Protein AF-A0A937A6U6-F1 (afdb_monomer_lite)

Radius of gyration: 23.97 Å; chains: 1; bounding box: 60×32×62 Å

Foldseek 3Di:
DDDDDDDDDDDDDPPDDPDDPVNVVVVVVVVVVVVVVVVVVVVLVVLVVVLVVCVVVVNQQAAPPPRHGADPVVCVVPVSDNHHPVVVVVVCVVPDDDDPDDPPD

Structure (mmCIF, N/CA/C/O backbone):
data_AF-A0A937A6U6-F1
#
_entry.id   AF-A0A937A6U6-F1
#
loop_
_atom_site.group_PDB
_atom_site.id
_atom_site.type_symbol
_atom_site.label_atom_id
_atom_site.label_alt_id
_atom_site.label_comp_id
_atom_site.label_asym_id
_atom_site.label_entity_id
_atom_site.label_seq_id
_atom_site.pdbx_PDB_ins_code
_atom_site.Cartn_x
_atom_site.Cartn_y
_atom_site.Cartn_z
_atom_site.occupancy
_atom_site.B_iso_or_equiv
_atom_site.auth_seq_id
_atom_site.auth_comp_id
_atom_site.auth_asym_id
_atom_site.auth_atom_id
_atom_site.pdbx_PDB_model_num
ATOM 1 N N . MET A 1 1 ? -27.482 13.399 -40.502 1.00 39.19 1 MET A N 1
ATOM 2 C CA . MET A 1 1 ? -26.314 14.067 -41.106 1.00 39.19 1 MET A CA 1
ATOM 3 C C . MET A 1 1 ? -25.196 14.003 -40.082 1.00 39.19 1 MET A C 1
ATOM 5 O O . MET A 1 1 ? -25.148 14.839 -39.195 1.00 39.19 1 MET A O 1
ATOM 9 N N . VAL A 1 2 ? -24.405 12.931 -40.114 1.00 42.00 2 VAL A N 1
ATOM 10 C CA . VAL A 1 2 ? -23.223 12.767 -39.260 1.00 42.00 2 VAL A CA 1
ATOM 11 C C . VAL A 1 2 ? -22.072 12.575 -40.231 1.00 42.00 2 VAL A C 1
ATOM 13 O O . VAL A 1 2 ? -21.907 11.488 -40.779 1.00 42.00 2 VAL A O 1
ATOM 16 N N . SER A 1 3 ? -21.372 13.663 -40.536 1.00 40.97 3 SER A N 1
ATOM 17 C CA . SER A 1 3 ? -20.138 13.597 -41.308 1.00 40.97 3 SER A CA 1
ATOM 18 C C . SER A 1 3 ? -19.018 13.284 -40.332 1.00 40.97 3 SER A C 1
ATOM 20 O O . SER A 1 3 ? -18.746 14.048 -39.411 1.00 40.97 3 SER A O 1
ATOM 22 N N . ALA A 1 4 ? -18.463 12.093 -40.510 1.00 49.88 4 ALA A N 1
ATOM 23 C CA . ALA A 1 4 ? -17.238 11.642 -39.896 1.00 49.88 4 ALA A CA 1
ATOM 24 C C . ALA A 1 4 ? -16.055 12.383 -40.527 1.00 49.88 4 ALA A C 1
ATOM 26 O O . ALA A 1 4 ? -15.975 12.470 -41.750 1.00 4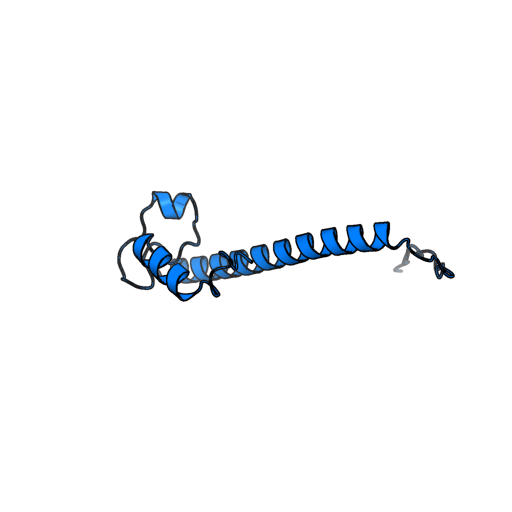9.88 4 ALA A O 1
ATOM 27 N N . GLU A 1 5 ? -15.118 12.834 -39.703 1.00 44.31 5 GLU A N 1
ATOM 28 C CA . GLU A 1 5 ? -13.764 13.163 -40.139 1.00 44.31 5 GLU A CA 1
ATOM 29 C C . GLU A 1 5 ? -12.839 12.209 -39.385 1.00 44.31 5 GLU A C 1
ATOM 31 O O . GLU A 1 5 ? -12.535 12.373 -38.207 1.00 44.31 5 GLU A O 1
ATOM 36 N N . GLN A 1 6 ? -12.530 11.100 -40.055 1.00 43.91 6 GLN A N 1
ATOM 37 C CA . GLN A 1 6 ? -11.502 10.156 -39.647 1.00 43.91 6 GLN A CA 1
ATOM 38 C C . GLN A 1 6 ? -10.174 10.743 -40.126 1.00 43.91 6 GLN A C 1
ATOM 40 O O . GLN A 1 6 ? -9.942 10.819 -41.331 1.00 43.91 6 GLN A O 1
ATOM 45 N N . GLU A 1 7 ? -9.323 11.189 -39.203 1.00 37.97 7 GLU A N 1
ATOM 46 C CA . GLU A 1 7 ? -7.950 11.563 -39.539 1.00 37.97 7 GLU A CA 1
ATOM 47 C C . GLU A 1 7 ? -7.158 10.294 -39.884 1.00 37.97 7 GLU A C 1
ATOM 49 O O . GLU A 1 7 ? -6.897 9.421 -39.054 1.00 37.97 7 GLU A O 1
ATOM 54 N N . GLU A 1 8 ? -6.844 10.189 -41.169 1.00 40.03 8 GLU A N 1
ATOM 55 C CA . GLU A 1 8 ? -6.131 9.107 -41.827 1.00 40.03 8 GLU A CA 1
ATOM 56 C C . GLU A 1 8 ? -4.683 9.042 -41.316 1.00 40.03 8 GLU A C 1
ATOM 58 O O . GLU A 1 8 ? -3.840 9.880 -41.642 1.00 40.03 8 GLU A O 1
ATOM 63 N N . THR A 1 9 ? -4.369 8.048 -40.481 1.00 45.16 9 THR A N 1
ATOM 64 C CA . THR A 1 9 ? -2.984 7.766 -40.094 1.00 45.16 9 THR A CA 1
ATOM 65 C C . THR A 1 9 ? -2.245 7.204 -41.314 1.00 45.16 9 THR A C 1
ATOM 67 O O . THR A 1 9 ? -2.691 6.211 -41.897 1.00 45.16 9 THR A O 1
ATOM 70 N N . PRO A 1 10 ? -1.126 7.805 -41.766 1.00 45.22 10 PRO A N 1
ATOM 71 C CA . PRO A 1 10 ? -0.514 7.385 -43.014 1.00 45.22 10 PRO A CA 1
ATOM 72 C C . PRO A 1 10 ? 0.097 5.990 -42.856 1.00 45.22 10 PRO A C 1
ATOM 74 O O . PRO A 1 10 ? 1.105 5.782 -42.180 1.00 45.22 10 PRO A O 1
ATOM 77 N N . SER A 1 11 ? -0.523 5.033 -43.545 1.00 51.44 11 SER A N 1
ATOM 78 C CA . SER A 1 11 ? -0.010 3.699 -43.837 1.00 51.44 11 SER A CA 1
ATOM 79 C C . SER A 1 11 ? 1.329 3.809 -44.582 1.00 51.44 11 SER A C 1
ATOM 81 O O . SER A 1 11 ? 1.378 3.914 -45.811 1.00 51.44 11 SER A O 1
ATOM 83 N N . ARG A 1 12 ? 2.445 3.739 -43.853 1.00 47.66 12 ARG A N 1
ATOM 84 C CA . ARG A 1 12 ? 3.762 3.467 -44.439 1.00 47.66 12 ARG A CA 1
ATOM 85 C C . ARG A 1 12 ? 4.379 2.277 -43.720 1.00 47.66 12 ARG A C 1
ATOM 87 O O . ARG A 1 12 ? 4.956 2.411 -42.651 1.00 4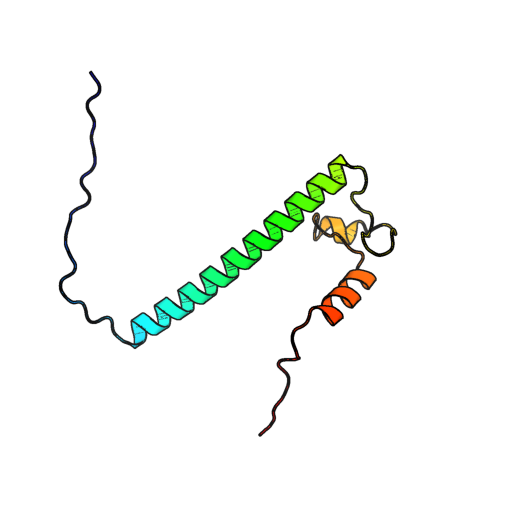7.66 12 ARG A O 1
ATOM 94 N N . SER A 1 13 ? 4.236 1.098 -44.323 1.00 52.50 13 SER A N 1
ATOM 95 C CA . SER A 1 13 ? 4.974 -0.104 -43.924 1.00 52.50 13 SER A CA 1
ATOM 96 C C . SER A 1 13 ? 6.472 0.238 -43.837 1.00 52.50 13 SER A C 1
ATOM 98 O O . SER A 1 13 ? 7.028 0.691 -44.849 1.00 52.50 13 SER A O 1
ATOM 100 N N . PRO A 1 14 ? 7.137 0.086 -42.672 1.00 53.19 14 PRO A N 1
ATOM 101 C CA . PRO A 1 14 ? 8.554 0.376 -42.577 1.00 53.19 14 PRO A CA 1
ATOM 102 C C . PRO A 1 14 ? 9.278 -0.778 -43.262 1.00 53.19 14 PRO A C 1
ATOM 104 O O . PRO A 1 14 ? 9.433 -1.869 -42.718 1.00 53.19 14 PRO A O 1
ATOM 107 N N . ARG A 1 15 ? 9.679 -0.564 -44.515 1.00 51.34 15 ARG A N 1
ATOM 108 C CA . ARG A 1 15 ? 10.556 -1.506 -45.203 1.00 51.34 15 ARG A CA 1
ATOM 109 C C . ARG A 1 15 ? 11.901 -1.500 -44.481 1.00 51.34 15 ARG A C 1
ATOM 111 O O . ARG A 1 15 ? 12.654 -0.544 -44.615 1.00 51.34 15 ARG A O 1
ATOM 118 N N . ASN A 1 16 ? 12.163 -2.586 -43.759 1.00 62.88 16 ASN A N 1
ATOM 119 C CA . ASN A 1 16 ? 13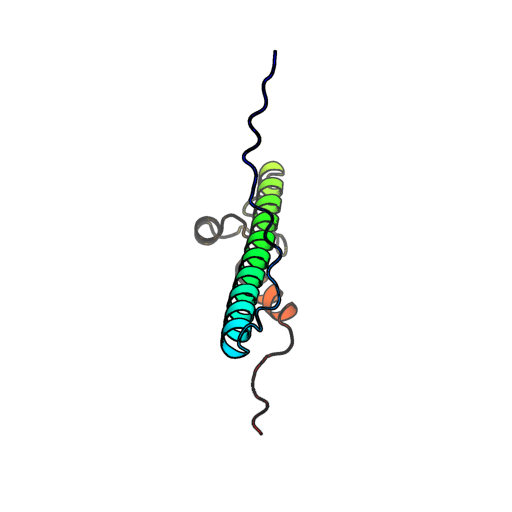.486 -3.089 -43.397 1.00 62.88 16 ASN A CA 1
ATOM 120 C C . ASN A 1 16 ? 14.431 -2.055 -42.752 1.00 62.88 16 ASN A C 1
ATOM 122 O O . ASN A 1 16 ? 15.477 -1.733 -43.313 1.00 62.88 16 ASN A O 1
ATOM 126 N N . GLN A 1 17 ? 14.066 -1.537 -41.578 1.00 61.88 17 GLN A N 1
ATOM 127 C CA . GLN A 1 17 ? 15.053 -0.931 -40.684 1.00 61.88 17 GLN A CA 1
ATOM 128 C C . GLN A 1 17 ? 15.674 -2.063 -39.866 1.00 61.88 17 GLN A C 1
ATOM 130 O O . GLN A 1 17 ? 14.998 -2.695 -39.059 1.00 61.88 17 GLN A O 1
ATOM 135 N N . VAL A 1 18 ? 16.945 -2.356 -40.125 1.00 67.62 18 VAL A N 1
ATOM 136 C CA . VAL A 1 18 ? 17.777 -3.096 -39.174 1.00 67.62 18 VAL A CA 1
ATOM 137 C C . VAL A 1 18 ? 18.033 -2.140 -38.013 1.00 67.62 18 VAL A C 1
ATOM 139 O O . VAL A 1 18 ? 18.855 -1.237 -38.135 1.00 67.62 18 VAL A O 1
ATOM 142 N N . GLU A 1 19 ? 17.247 -2.277 -36.945 1.00 68.69 19 GLU A N 1
ATOM 143 C CA . GLU A 1 19 ? 17.518 -1.637 -35.653 1.00 68.69 19 GLU A CA 1
ATOM 144 C C . GLU A 1 19 ? 18.907 -2.062 -35.178 1.00 68.69 19 GLU A C 1
ATOM 146 O O . GLU A 1 19 ? 19.211 -3.262 -35.165 1.00 68.69 19 GLU A O 1
ATOM 151 N N . ASP A 1 20 ? 19.736 -1.093 -34.789 1.00 81.81 20 ASP A N 1
ATOM 152 C CA . ASP A 1 20 ? 21.048 -1.395 -34.231 1.00 81.81 20 ASP A CA 1
ATOM 153 C C . ASP A 1 20 ? 20.895 -2.186 -32.924 1.00 81.81 20 ASP A C 1
ATOM 155 O O . ASP A 1 20 ? 19.974 -1.973 -32.127 1.00 81.81 20 ASP A O 1
ATOM 159 N N . ASP A 1 21 ? 21.812 -3.120 -32.692 1.00 85.06 21 ASP A N 1
ATOM 160 C CA . ASP A 1 21 ? 21.780 -3.985 -31.515 1.00 85.06 21 ASP A CA 1
ATOM 161 C C . ASP A 1 21 ? 21.885 -3.165 -30.218 1.00 85.06 21 ASP A C 1
ATOM 163 O O . ASP A 1 21 ? 21.264 -3.521 -29.209 1.00 85.06 21 ASP A O 1
ATOM 167 N N . GLY A 1 22 ? 22.613 -2.040 -30.256 1.00 88.19 22 GLY A N 1
ATOM 168 C CA . GLY A 1 22 ? 22.704 -1.086 -29.153 1.00 88.19 22 GLY A CA 1
ATOM 169 C C . GLY A 1 22 ? 21.363 -0.421 -28.838 1.00 88.19 22 GLY A C 1
ATOM 170 O O . GLY A 1 22 ? 20.902 -0.468 -27.695 1.00 88.19 22 GLY A O 1
ATOM 171 N N . GLU A 1 23 ? 20.693 0.126 -29.854 1.00 88.50 23 GLU A N 1
ATOM 172 C CA . GLU A 1 23 ? 19.383 0.780 -29.717 1.00 88.50 23 GLU A CA 1
ATOM 173 C C . GLU A 1 23 ? 18.312 -0.193 -29.201 1.00 88.50 23 GLU A C 1
ATOM 175 O O . GLU A 1 23 ? 17.567 0.122 -28.265 1.00 88.50 23 GLU A O 1
ATOM 180 N N . ARG A 1 24 ? 18.296 -1.423 -29.731 1.00 88.50 24 ARG A N 1
ATOM 181 C CA . ARG A 1 24 ? 17.383 -2.484 -29.285 1.00 88.50 24 ARG A CA 1
ATOM 182 C C . ARG A 1 24 ? 17.626 -2.870 -27.824 1.00 88.50 24 ARG A C 1
ATOM 184 O O . ARG A 1 24 ? 16.675 -3.077 -27.067 1.00 88.50 24 ARG A O 1
ATOM 191 N N . SER A 1 25 ? 18.889 -2.943 -27.401 1.00 88.44 25 SER A N 1
ATOM 192 C CA . SER A 1 25 ? 19.253 -3.213 -26.005 1.00 88.44 25 SER A CA 1
ATOM 193 C C . SER A 1 25 ? 18.744 -2.117 -25.063 1.00 88.44 25 SER A C 1
ATOM 195 O O . SER A 1 25 ? 18.139 -2.414 -24.029 1.00 88.44 25 SER A O 1
ATOM 197 N N . GLU A 1 26 ? 18.922 -0.845 -25.427 1.00 92.31 26 GLU A N 1
ATOM 198 C CA . GLU A 1 26 ? 18.405 0.273 -24.634 1.00 92.31 26 GLU A CA 1
ATOM 199 C C . GLU A 1 26 ? 16.878 0.270 -24.543 1.00 92.31 26 GLU A C 1
ATOM 201 O O . GLU A 1 26 ? 16.315 0.487 -23.464 1.00 92.31 26 GLU A O 1
ATOM 206 N N . GLN A 1 27 ? 16.190 0.012 -25.655 1.00 92.00 27 GLN A N 1
ATOM 207 C CA . GLN A 1 27 ? 14.733 -0.052 -25.681 1.00 92.00 27 GLN A CA 1
ATOM 208 C C . GLN A 1 27 ? 14.202 -1.170 -24.781 1.00 92.00 27 GLN A C 1
ATOM 210 O O . GLN A 1 27 ? 13.305 -0.919 -23.969 1.00 92.00 27 GLN A O 1
ATOM 215 N N . ASN A 1 28 ? 14.800 -2.360 -24.855 1.00 94.44 28 ASN A N 1
ATOM 216 C CA . ASN A 1 28 ? 14.443 -3.498 -24.010 1.00 94.44 28 ASN A CA 1
ATOM 217 C C . ASN A 1 28 ? 14.671 -3.198 -22.521 1.00 94.44 28 ASN A C 1
ATOM 219 O O . ASN A 1 28 ? 13.826 -3.519 -21.680 1.00 94.44 28 ASN A O 1
ATOM 223 N N . ALA A 1 29 ? 15.782 -2.537 -22.177 1.00 93.75 29 ALA A N 1
ATOM 224 C CA . ALA A 1 29 ? 16.057 -2.128 -20.802 1.00 93.75 29 ALA A CA 1
ATOM 225 C C . ALA A 1 29 ? 14.988 -1.150 -20.283 1.00 93.75 29 ALA A C 1
ATOM 227 O O . ALA A 1 29 ? 14.428 -1.347 -19.201 1.00 93.75 29 ALA A O 1
ATOM 228 N N . ARG A 1 30 ? 14.634 -0.135 -21.083 1.00 95.69 30 ARG A N 1
ATOM 229 C CA . ARG A 1 30 ? 13.569 0.827 -20.745 1.00 95.69 30 ARG A CA 1
ATOM 230 C C . ARG A 1 30 ? 12.213 0.141 -20.599 1.00 95.69 30 ARG A C 1
ATOM 232 O O . ARG A 1 30 ? 11.448 0.471 -19.695 1.00 95.69 30 ARG A O 1
ATOM 239 N N . GLU A 1 31 ? 11.893 -0.804 -21.476 1.00 96.94 31 GLU A N 1
ATOM 240 C CA . GLU A 1 31 ? 10.639 -1.551 -21.406 1.00 96.94 31 GLU A CA 1
ATOM 241 C C . GLU A 1 31 ? 10.557 -2.443 -20.166 1.00 96.94 31 GLU A C 1
ATOM 243 O O . GLU A 1 31 ? 9.510 -2.480 -19.519 1.00 96.94 31 GLU A O 1
ATOM 248 N N . THR A 1 32 ? 11.665 -3.073 -19.778 1.00 96.38 32 THR A N 1
ATOM 249 C CA . THR A 1 32 ? 11.751 -3.881 -18.555 1.00 96.38 32 THR A CA 1
ATOM 250 C C . THR A 1 32 ? 11.445 -3.041 -17.315 1.00 96.38 32 THR A C 1
ATOM 252 O O . THR A 1 32 ? 10.638 -3.446 -16.476 1.00 96.38 32 THR A O 1
ATOM 255 N N . VAL A 1 33 ? 12.021 -1.837 -17.218 1.00 96.75 33 VAL A N 1
ATOM 256 C CA . VAL A 1 33 ? 11.735 -0.905 -16.113 1.00 96.75 33 VAL A CA 1
ATOM 257 C C . VAL A 1 33 ? 10.258 -0.511 -16.101 1.00 96.75 33 VAL A C 1
ATOM 259 O O . VAL A 1 33 ? 9.598 -0.648 -15.071 1.00 96.75 33 VAL A O 1
ATOM 262 N N . ARG A 1 34 ? 9.711 -0.119 -17.259 1.00 97.44 34 ARG A N 1
ATOM 263 C CA . ARG A 1 34 ? 8.289 0.237 -17.390 1.00 97.44 34 ARG A CA 1
ATOM 264 C C . ARG A 1 34 ? 7.358 -0.914 -17.020 1.00 97.44 34 ARG A C 1
ATOM 266 O O . ARG A 1 34 ? 6.279 -0.694 -16.477 1.00 97.44 34 ARG A O 1
ATOM 273 N N . HIS A 1 35 ? 7.736 -2.146 -17.346 1.00 97.62 35 HIS A N 1
ATOM 274 C CA . HIS A 1 35 ? 6.966 -3.323 -16.968 1.00 97.62 35 HIS A CA 1
ATOM 275 C C . HIS A 1 35 ? 6.954 -3.505 -15.446 1.00 97.62 35 HIS A C 1
ATOM 277 O O . HIS A 1 35 ? 5.884 -3.682 -14.867 1.00 97.62 35 HIS A O 1
ATOM 283 N N . ALA A 1 36 ? 8.116 -3.398 -14.796 1.00 96.50 36 ALA A N 1
ATOM 284 C CA . ALA A 1 36 ? 8.230 -3.506 -13.345 1.00 96.50 36 ALA A CA 1
ATOM 285 C C . ALA A 1 36 ? 7.461 -2.393 -12.607 1.00 96.50 36 ALA A C 1
ATOM 287 O O . ALA A 1 36 ? 6.842 -2.661 -11.581 1.00 96.50 36 ALA A O 1
ATOM 288 N N . GLU A 1 37 ? 7.458 -1.163 -13.132 1.00 97.62 37 GLU A N 1
ATOM 289 C CA . GLU A 1 37 ? 6.630 -0.057 -12.624 1.00 97.62 37 GLU A CA 1
ATOM 290 C C . GLU A 1 37 ? 5.144 -0.414 -12.654 1.00 97.62 37 GLU A C 1
ATOM 292 O O . GLU A 1 37 ? 4.510 -0.457 -11.604 1.00 97.62 37 GLU A O 1
ATOM 297 N N . ARG A 1 38 ? 4.619 -0.815 -13.820 1.00 98.25 38 ARG A N 1
ATOM 298 C CA . ARG A 1 38 ? 3.209 -1.221 -13.946 1.00 98.25 38 ARG A CA 1
ATOM 299 C C . ARG A 1 38 ? 2.840 -2.365 -13.007 1.00 98.25 38 ARG A C 1
ATOM 301 O O . ARG A 1 38 ? 1.732 -2.396 -12.481 1.00 98.25 38 ARG A O 1
ATOM 308 N N . GLN A 1 39 ? 3.741 -3.327 -12.806 1.00 97.69 39 GLN A N 1
ATOM 309 C CA . GLN A 1 39 ? 3.503 -4.423 -11.867 1.00 97.69 39 GLN A CA 1
ATOM 310 C C . GLN A 1 39 ? 3.382 -3.923 -10.423 1.00 97.69 39 GLN A C 1
ATOM 312 O O . GLN A 1 39 ? 2.479 -4.371 -9.717 1.00 97.69 39 GLN A O 1
ATOM 317 N N . ARG A 1 40 ? 4.242 -2.991 -9.992 1.00 96.50 40 ARG A N 1
ATOM 318 C CA . ARG A 1 40 ? 4.150 -2.377 -8.658 1.00 96.50 40 ARG A CA 1
ATOM 319 C C . ARG A 1 40 ? 2.852 -1.591 -8.494 1.00 96.50 40 ARG A C 1
ATOM 321 O O . ARG A 1 40 ? 2.140 -1.838 -7.526 1.00 96.50 40 ARG A O 1
ATOM 328 N N . ASP A 1 41 ? 2.499 -0.759 -9.471 1.00 97.69 41 ASP A N 1
ATOM 329 C CA . ASP A 1 41 ? 1.273 0.049 -9.433 1.00 97.69 41 ASP A CA 1
ATOM 330 C C . ASP A 1 41 ? 0.024 -0.839 -9.326 1.00 97.69 41 ASP A C 1
ATOM 332 O O . ASP A 1 41 ? -0.886 -0.588 -8.537 1.00 97.69 41 ASP A O 1
ATOM 336 N N . MET A 1 42 ? -0.013 -1.940 -10.084 1.00 98.12 42 MET A N 1
ATOM 337 C CA . MET A 1 42 ? -1.118 -2.900 -10.032 1.00 98.12 42 MET A CA 1
ATOM 338 C C . MET A 1 42 ? -1.229 -3.6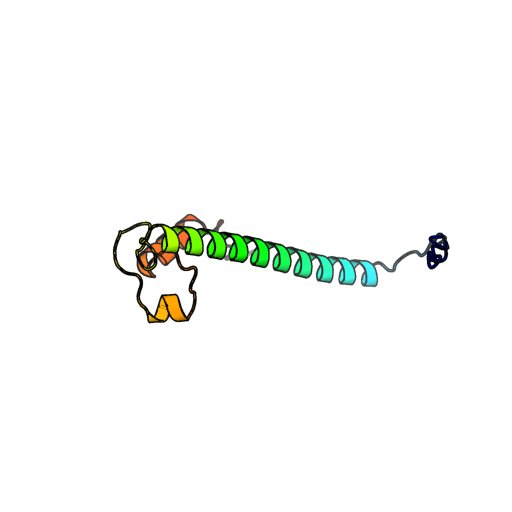10 -8.678 1.00 98.12 42 MET A C 1
ATOM 340 O O . MET A 1 42 ? -2.341 -3.938 -8.256 1.00 98.12 42 MET A O 1
ATOM 344 N N . LEU A 1 43 ? -0.109 -3.880 -8.002 1.00 96.19 43 LEU A N 1
ATOM 345 C CA . LEU A 1 43 ? -0.119 -4.434 -6.647 1.00 96.19 43 LEU A CA 1
ATOM 346 C C . LEU A 1 43 ? -0.637 -3.400 -5.645 1.00 96.19 43 LEU A C 1
ATOM 348 O O . LEU A 1 43 ? -1.548 -3.715 -4.883 1.00 96.19 43 LEU A O 1
ATOM 352 N N . GLU A 1 44 ? -0.144 -2.165 -5.706 1.00 96.81 44 GLU A N 1
ATOM 353 C CA . GLU A 1 44 ? -0.585 -1.072 -4.836 1.00 96.81 44 GLU A CA 1
ATOM 354 C C . GLU A 1 44 ? -2.091 -0.801 -4.981 1.00 96.81 44 GLU A C 1
ATOM 356 O O . GLU A 1 44 ? -2.814 -0.739 -3.986 1.00 96.81 44 GLU A O 1
ATOM 361 N N . LEU A 1 45 ? -2.613 -0.754 -6.213 1.00 98.38 45 LEU A N 1
ATOM 362 C CA . LEU A 1 45 ? -4.050 -0.592 -6.466 1.00 98.38 45 LEU A CA 1
ATOM 363 C C . LEU A 1 45 ? -4.893 -1.696 -5.814 1.00 98.38 45 LEU A C 1
ATOM 365 O O . LEU A 1 45 ? -5.978 -1.421 -5.292 1.00 98.38 45 LEU A O 1
ATOM 369 N N . ARG A 1 46 ? -4.405 -2.942 -5.812 1.00 98.19 46 ARG A N 1
ATOM 370 C CA . ARG A 1 46 ? -5.080 -4.056 -5.127 1.00 98.19 46 ARG A CA 1
ATOM 371 C C . ARG A 1 46 ? -5.058 -3.874 -3.614 1.00 98.19 46 ARG A C 1
ATOM 373 O O . ARG A 1 46 ? -6.076 -4.111 -2.965 1.00 98.19 46 ARG A O 1
ATOM 380 N N . GLU A 1 47 ? -3.937 -3.435 -3.050 1.00 97.81 47 GLU A N 1
ATOM 381 C CA . GLU A 1 47 ? -3.836 -3.164 -1.614 1.00 97.81 47 GLU A CA 1
ATOM 382 C C . GLU A 1 47 ? -4.761 -2.017 -1.187 1.00 97.81 47 GLU A C 1
ATOM 384 O O . GLU A 1 47 ? -5.450 -2.125 -0.167 1.00 97.81 47 GLU A O 1
ATOM 389 N N . ILE A 1 48 ? -4.854 -0.956 -1.996 1.00 98.56 48 ILE A N 1
ATOM 390 C CA . ILE A 1 48 ? -5.785 0.160 -1.789 1.00 98.56 48 ILE A CA 1
ATOM 391 C C . ILE A 1 48 ? -7.236 -0.329 -1.838 1.00 98.56 48 ILE A C 1
ATOM 393 O O . ILE A 1 48 ? -8.029 0.016 -0.958 1.00 98.56 48 ILE A O 1
ATOM 397 N N . ALA A 1 49 ? -7.599 -1.157 -2.821 1.00 98.50 49 ALA A N 1
ATOM 398 C CA . ALA A 1 49 ? -8.937 -1.741 -2.898 1.00 98.50 49 ALA A CA 1
ATOM 399 C C . ALA A 1 49 ? -9.267 -2.563 -1.637 1.00 98.50 49 ALA A C 1
ATOM 401 O O . ALA A 1 49 ? -10.295 -2.326 -0.999 1.00 98.50 49 ALA A O 1
ATOM 402 N N . ALA A 1 50 ? -8.349 -3.427 -1.196 1.00 98.19 50 ALA A N 1
ATOM 403 C CA . ALA A 1 50 ? -8.506 -4.210 0.030 1.00 98.19 50 ALA A CA 1
ATOM 404 C C . ALA A 1 50 ? -8.584 -3.335 1.299 1.00 98.19 50 ALA A C 1
ATOM 406 O O . ALA A 1 50 ? -9.249 -3.681 2.278 1.00 98.19 50 ALA A O 1
ATOM 407 N N . ALA A 1 51 ? -7.904 -2.187 1.325 1.00 98.06 51 ALA A N 1
ATOM 408 C CA . ALA A 1 51 ? -8.017 -1.222 2.416 1.00 98.06 51 ALA A CA 1
ATOM 409 C C . ALA A 1 51 ? -9.399 -0.560 2.464 1.00 98.06 51 ALA A C 1
ATOM 411 O O . ALA A 1 51 ? -9.973 -0.425 3.547 1.00 98.06 51 ALA A O 1
ATOM 412 N N . ARG A 1 52 ? -9.968 -0.216 1.301 1.00 98.38 52 ARG A N 1
ATOM 413 C CA . ARG A 1 52 ? -11.338 0.311 1.202 1.00 98.38 52 ARG A CA 1
ATOM 414 C C . ARG A 1 52 ? -12.370 -0.697 1.699 1.00 98.38 52 ARG A C 1
ATOM 416 O O . ARG A 1 52 ? -13.263 -0.313 2.450 1.00 98.38 52 ARG A O 1
ATOM 423 N N . GLU A 1 53 ? -12.217 -1.973 1.354 1.00 98.38 53 GLU A N 1
ATOM 424 C CA . GLU A 1 53 ? -13.083 -3.046 1.862 1.00 98.38 53 GLU A CA 1
ATOM 425 C C . GLU A 1 53 ? -13.002 -3.170 3.390 1.00 98.38 53 GLU A C 1
ATOM 427 O O . GLU A 1 53 ? -14.028 -3.241 4.069 1.00 98.38 53 GLU A O 1
ATOM 432 N N . ARG A 1 54 ? -11.791 -3.127 3.967 1.00 97.88 54 ARG A N 1
ATOM 433 C CA . ARG A 1 54 ? -11.610 -3.133 5.430 1.00 97.88 54 ARG A CA 1
ATOM 434 C C . ARG A 1 54 ? -12.262 -1.928 6.100 1.00 97.88 54 ARG A C 1
ATOM 436 O O . ARG A 1 54 ? -12.821 -2.081 7.183 1.00 97.88 54 ARG A O 1
ATOM 443 N N . LEU A 1 55 ? -12.206 -0.757 5.469 1.00 97.75 55 LEU A N 1
ATOM 444 C CA . LEU A 1 55 ? -12.847 0.460 5.968 1.00 97.75 55 LEU A CA 1
ATOM 445 C C . LEU A 1 55 ? -14.367 0.319 5.985 1.00 97.75 55 LEU A C 1
ATOM 447 O O . LEU A 1 55 ? -14.982 0.563 7.019 1.00 97.75 55 LEU A O 1
ATOM 451 N N . GLN A 1 56 ? -14.960 -0.162 4.892 1.00 98.25 56 GLN A N 1
ATOM 452 C CA . GLN A 1 56 ? -16.399 -0.437 4.821 1.00 98.25 56 GLN A CA 1
ATOM 453 C C . GLN A 1 56 ? -16.843 -1.491 5.841 1.00 98.25 56 GLN A C 1
ATOM 455 O O . GLN A 1 56 ? -17.926 -1.388 6.408 1.00 98.25 56 GLN A O 1
ATOM 460 N N . ALA A 1 57 ? -15.992 -2.479 6.114 1.00 97.56 57 ALA A N 1
ATOM 461 C CA . ALA A 1 57 ? -16.262 -3.528 7.087 1.00 97.56 57 ALA A CA 1
ATOM 462 C C . ALA A 1 57 ? -15.949 -3.139 8.548 1.00 97.56 57 ALA A C 1
ATOM 464 O O . ALA A 1 57 ? -16.043 -3.997 9.426 1.00 97.56 57 ALA A O 1
ATOM 465 N N . GLY A 1 58 ? -15.525 -1.897 8.819 1.00 96.94 58 GLY A N 1
ATOM 466 C CA . GLY A 1 58 ? -15.186 -1.428 10.169 1.00 96.94 58 GLY A CA 1
ATOM 467 C C . GLY A 1 58 ? -13.926 -2.062 10.775 1.00 96.94 58 GLY A C 1
ATOM 468 O O . GLY A 1 58 ? -13.746 -2.027 11.986 1.00 96.94 58 GLY A O 1
ATOM 469 N N . ARG A 1 59 ? -13.053 -2.658 9.952 1.00 97.06 59 ARG A N 1
ATOM 470 C CA . ARG A 1 59 ? -11.796 -3.315 10.373 1.00 97.06 59 ARG A CA 1
ATOM 471 C C . ARG A 1 59 ? -10.537 -2.557 9.943 1.00 97.06 59 ARG A C 1
ATOM 473 O O . ARG A 1 59 ? -9.429 -3.087 10.024 1.00 97.06 59 ARG A O 1
ATOM 480 N N . TYR A 1 60 ? -10.687 -1.346 9.413 1.00 98.12 60 TYR A N 1
ATOM 481 C CA . TYR A 1 60 ? -9.548 -0.515 9.033 1.00 98.12 60 TYR A CA 1
ATOM 482 C C . TYR A 1 60 ? -8.727 -0.119 10.262 1.00 98.12 60 TYR A C 1
ATOM 484 O O . TYR A 1 60 ? -9.277 0.154 11.323 1.00 98.12 60 TYR A O 1
ATOM 492 N N . GLY A 1 61 ? -7.403 -0.106 10.113 1.00 97.69 61 GLY A N 1
ATOM 493 C CA . GLY A 1 61 ? -6.481 0.167 11.213 1.00 97.69 61 GLY A CA 1
ATOM 494 C C . GLY A 1 61 ? -6.225 -1.015 12.151 1.00 97.69 61 GLY A C 1
ATOM 495 O O . GLY A 1 61 ? -5.475 -0.854 13.105 1.00 97.69 61 GLY A O 1
ATOM 496 N N . VAL A 1 62 ? -6.766 -2.205 11.872 1.00 98.50 62 VAL A N 1
ATOM 497 C CA . VAL A 1 62 ? -6.492 -3.431 12.638 1.00 98.50 62 VAL A CA 1
ATOM 498 C C . VAL A 1 62 ? -5.624 -4.385 11.815 1.00 98.50 62 VAL A C 1
ATOM 500 O O . VAL A 1 62 ? -5.887 -4.624 10.634 1.00 98.50 62 VAL A O 1
ATOM 503 N N . CYS A 1 63 ? -4.570 -4.922 12.432 1.00 98.38 63 CYS A N 1
ATOM 504 C CA . CYS A 1 63 ? -3.651 -5.870 11.810 1.00 98.38 63 CYS A CA 1
ATOM 505 C C . CYS A 1 63 ? -4.367 -7.184 11.476 1.00 98.38 63 CYS A C 1
ATOM 507 O O . CYS A 1 63 ? -4.947 -7.812 12.361 1.00 98.38 63 CYS A O 1
ATOM 509 N N . ILE A 1 64 ? -4.259 -7.638 10.225 1.00 97.75 64 ILE A N 1
ATOM 510 C CA . ILE A 1 64 ? -4.914 -8.875 9.766 1.00 97.75 64 ILE A CA 1
ATOM 511 C C . ILE A 1 64 ? -4.329 -10.158 10.375 1.00 97.75 64 ILE A C 1
ATOM 513 O O . ILE A 1 64 ? -5.003 -11.181 10.376 1.00 97.75 64 ILE A O 1
ATOM 517 N N . ASP A 1 65 ? -3.101 -10.105 10.899 1.00 97.75 65 ASP A N 1
ATOM 518 C CA . ASP A 1 65 ? -2.410 -11.294 11.410 1.00 97.75 65 ASP A CA 1
ATOM 519 C C . ASP A 1 65 ? -2.564 -11.449 12.930 1.00 97.75 65 ASP A C 1
ATOM 521 O O . ASP A 1 65 ? -2.805 -12.548 13.420 1.00 97.75 65 ASP A O 1
ATOM 525 N N . CYS A 1 66 ? -2.409 -10.361 13.692 1.00 97.88 66 CYS A N 1
ATOM 526 C CA . CYS A 1 66 ? -2.422 -10.401 15.160 1.00 97.88 66 CYS A CA 1
ATOM 527 C C . CYS A 1 66 ? -3.618 -9.692 15.803 1.00 97.88 66 CYS A C 1
ATOM 529 O O . CYS A 1 66 ? -3.749 -9.732 17.022 1.00 97.88 66 CYS A O 1
ATOM 531 N N . GLY A 1 67 ? -4.465 -9.015 15.022 1.00 97.75 67 GLY A N 1
ATOM 532 C CA . GLY A 1 67 ? -5.656 -8.323 15.526 1.00 97.75 67 GLY A CA 1
ATOM 533 C C . GLY A 1 67 ? -5.383 -7.060 16.349 1.00 97.75 67 GLY A C 1
ATOM 534 O O . GLY A 1 67 ? -6.322 -6.451 16.848 1.00 97.75 67 GLY A O 1
ATOM 535 N N . THR A 1 68 ? -4.124 -6.641 16.498 1.00 97.75 68 THR A N 1
ATOM 536 C CA . THR A 1 68 ? -3.777 -5.400 17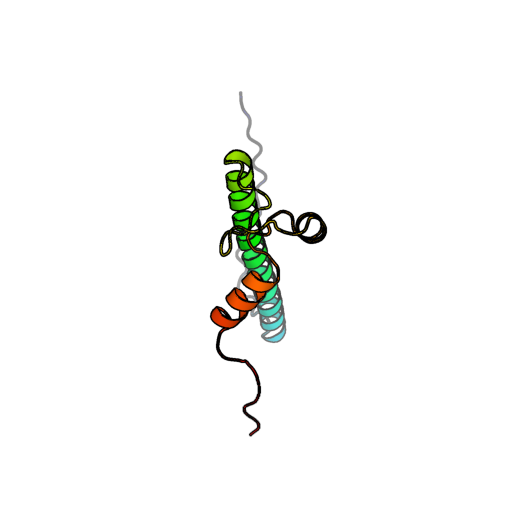.207 1.00 97.75 68 THR A CA 1
ATOM 537 C C . THR A 1 68 ? -3.949 -4.183 16.306 1.00 97.75 68 THR A C 1
ATOM 539 O O . THR A 1 68 ? -3.859 -4.287 15.080 1.00 97.75 68 THR A O 1
ATOM 542 N N . GLU A 1 69 ? -4.109 -3.008 16.905 1.00 97.94 69 GLU A N 1
ATOM 543 C CA . GLU A 1 69 ? -4.138 -1.745 16.167 1.00 97.94 69 GLU A CA 1
ATOM 544 C C . GLU A 1 69 ? -2.821 -1.492 15.412 1.00 97.94 69 GLU A C 1
ATOM 546 O O . GLU A 1 69 ? -1.720 -1.814 15.873 1.00 97.94 69 GLU A O 1
ATOM 551 N N . ILE A 1 70 ? -2.944 -0.927 14.214 1.00 98.44 70 ILE A N 1
ATOM 552 C CA . ILE A 1 70 ? -1.833 -0.460 13.392 1.00 98.44 70 ILE A CA 1
ATOM 553 C C . ILE A 1 70 ? -1.547 0.992 13.799 1.00 98.44 70 ILE A C 1
ATOM 555 O O . ILE A 1 70 ? -2.466 1.810 13.767 1.00 98.44 70 ILE A O 1
ATOM 559 N N . PRO A 1 71 ? -0.292 1.349 14.140 1.00 97.69 71 PRO A N 1
ATOM 560 C CA . PRO A 1 71 ? 0.041 2.709 14.553 1.00 97.69 71 PRO A CA 1
ATOM 561 C C . PRO A 1 71 ? -0.401 3.758 13.530 1.00 97.69 71 PRO A C 1
ATOM 563 O O . PRO A 1 71 ? -0.146 3.606 12.333 1.00 97.69 71 PRO A O 1
ATOM 566 N N . LEU A 1 72 ? -0.989 4.861 14.003 1.00 97.25 72 LEU A N 1
ATOM 567 C CA . LEU A 1 72 ? -1.488 5.929 13.131 1.00 97.25 72 LEU A CA 1
ATOM 568 C C . LEU A 1 72 ? -0.403 6.470 12.191 1.00 97.25 72 LEU A C 1
ATOM 570 O O . LEU A 1 72 ? -0.662 6.631 11.005 1.00 97.25 72 LEU A O 1
ATOM 574 N N . ALA A 1 73 ? 0.824 6.669 12.684 1.00 97.88 73 ALA A N 1
ATOM 575 C CA . ALA A 1 73 ? 1.949 7.128 11.865 1.00 97.88 73 ALA A CA 1
ATOM 576 C C . ALA A 1 73 ? 2.224 6.204 10.661 1.00 97.88 73 ALA A C 1
ATOM 578 O O . ALA A 1 73 ? 2.558 6.674 9.575 1.00 97.88 73 ALA A O 1
ATOM 579 N N . ARG A 1 74 ? 2.019 4.887 10.818 1.00 97.31 74 ARG A N 1
ATOM 580 C CA . ARG A 1 74 ? 2.137 3.921 9.717 1.00 97.31 74 ARG A CA 1
ATOM 581 C C . ARG A 1 74 ? 0.994 4.067 8.721 1.00 97.31 74 ARG A C 1
ATOM 583 O O . ARG A 1 74 ? 1.257 4.037 7.529 1.00 97.31 74 ARG A O 1
ATOM 590 N N . LEU A 1 75 ? -0.241 4.248 9.187 1.00 97.94 75 LEU A N 1
ATOM 591 C CA . LEU A 1 75 ? -1.399 4.470 8.311 1.00 97.94 75 LEU A CA 1
ATOM 592 C C . LEU A 1 75 ? -1.334 5.826 7.593 1.00 97.94 75 LEU A C 1
ATOM 594 O O . LEU A 1 75 ? -1.842 5.951 6.488 1.00 97.94 75 LEU A O 1
ATOM 598 N N . GLN A 1 76 ? -0.698 6.835 8.189 1.00 97.69 76 GLN A N 1
ATOM 599 C CA . GLN A 1 76 ? -0.440 8.118 7.532 1.00 97.69 76 GLN A CA 1
ATOM 600 C C . GLN A 1 76 ? 0.609 7.989 6.424 1.00 97.69 76 GLN A C 1
ATOM 602 O O . GLN A 1 76 ? 0.460 8.608 5.376 1.00 97.69 76 GLN A O 1
ATOM 607 N N . ALA A 1 77 ? 1.647 7.176 6.641 1.00 97.19 77 ALA A N 1
ATOM 608 C CA . ALA A 1 77 ? 2.672 6.910 5.634 1.00 97.19 77 ALA A CA 1
ATOM 609 C C . ALA A 1 77 ? 2.181 5.961 4.525 1.00 97.19 77 ALA A C 1
ATOM 611 O O . ALA A 1 77 ? 2.475 6.173 3.354 1.00 97.19 77 ALA A O 1
ATOM 612 N N . GLN A 1 78 ? 1.439 4.913 4.892 1.00 97.38 78 GLN A N 1
ATOM 613 C CA . GLN A 1 78 ? 0.884 3.902 3.992 1.00 97.38 78 GLN A CA 1
ATOM 614 C C . GLN A 1 78 ? -0.560 3.565 4.404 1.00 97.38 78 GLN A C 1
ATOM 616 O O . GLN A 1 78 ? -0.786 2.633 5.187 1.00 97.38 78 GLN A O 1
ATOM 621 N N . PRO A 1 79 ? -1.562 4.286 3.867 1.00 97.31 79 PRO A N 1
ATOM 622 C CA . PRO A 1 79 ? -2.973 4.094 4.220 1.00 97.31 79 PRO A CA 1
ATOM 623 C C . PRO A 1 79 ? -3.505 2.688 3.940 1.00 97.31 79 PRO A C 1
ATOM 625 O O . PRO A 1 79 ? -4.408 2.202 4.614 1.00 97.31 79 PRO A O 1
ATOM 628 N N . TRP A 1 80 ? -2.935 1.984 2.966 1.00 98.00 80 TRP A N 1
ATOM 629 C CA . TRP A 1 80 ? -3.359 0.628 2.631 1.00 98.00 80 TRP A CA 1
ATOM 630 C C . TRP A 1 80 ? -2.724 -0.465 3.498 1.00 98.00 80 TRP A C 1
ATOM 632 O O . TRP A 1 80 ? -3.057 -1.639 3.321 1.00 98.00 80 TRP A O 1
ATOM 642 N N . ALA A 1 81 ? -1.874 -0.128 4.476 1.00 97.81 81 ALA A N 1
ATOM 643 C CA . ALA A 1 81 ? -1.203 -1.116 5.318 1.00 97.81 81 ALA A CA 1
ATOM 644 C C . ALA A 1 81 ? -2.199 -2.110 5.957 1.00 97.81 81 ALA A C 1
ATOM 646 O O . ALA A 1 81 ? -3.159 -1.731 6.633 1.00 97.81 81 ALA A O 1
ATOM 647 N N . ALA A 1 82 ? -1.977 -3.408 5.728 1.00 97.75 82 ALA A N 1
ATOM 648 C CA . ALA A 1 82 ? -2.798 -4.489 6.288 1.00 97.75 82 ALA A CA 1
ATOM 649 C C . ALA A 1 82 ? -2.252 -5.048 7.611 1.00 97.75 82 ALA A C 1
ATOM 651 O O . ALA A 1 82 ? -2.990 -5.661 8.381 1.00 97.75 82 ALA A O 1
ATOM 652 N N . ARG A 1 83 ? -0.961 -4.835 7.886 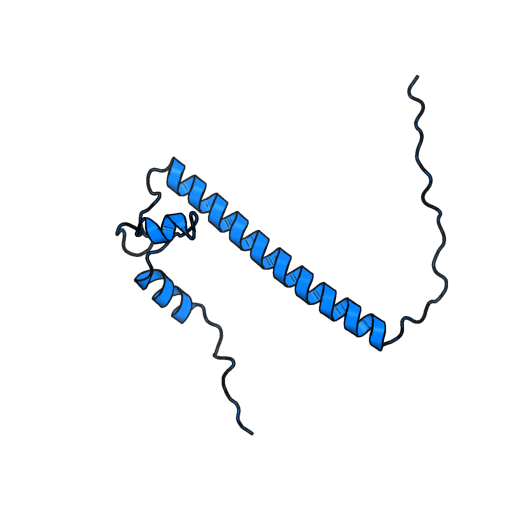1.00 98.00 83 ARG A N 1
ATOM 653 C CA . ARG A 1 83 ? -0.237 -5.417 9.023 1.00 98.00 83 ARG A CA 1
ATOM 654 C C . ARG A 1 83 ? 0.471 -4.356 9.853 1.00 98.00 83 ARG A C 1
ATOM 656 O O . ARG A 1 83 ? 0.904 -3.328 9.323 1.00 98.00 83 ARG A O 1
ATOM 663 N N . CYS A 1 84 ? 0.648 -4.641 11.142 1.00 98.00 84 CYS A N 1
ATOM 664 C CA . CYS A 1 84 ? 1.606 -3.927 11.984 1.00 98.00 84 CYS A CA 1
ATOM 665 C C . CYS A 1 84 ? 3.050 -4.241 11.546 1.00 98.00 84 CYS A C 1
ATOM 667 O O . CYS A 1 84 ? 3.283 -5.218 10.834 1.00 98.00 84 CYS A O 1
ATOM 669 N N . ILE A 1 85 ? 4.017 -3.429 11.983 1.00 96.50 85 ILE A N 1
ATOM 670 C CA . ILE A 1 85 ? 5.431 -3.554 11.576 1.00 96.50 85 ILE A CA 1
ATOM 671 C C . ILE A 1 85 ? 5.973 -4.957 11.887 1.00 96.50 85 ILE A C 1
ATOM 673 O O . ILE A 1 85 ? 6.462 -5.633 10.991 1.00 96.50 85 ILE A O 1
ATOM 677 N N . ALA A 1 86 ? 5.757 -5.456 13.106 1.00 96.94 86 ALA A N 1
ATOM 678 C CA . ALA A 1 86 ? 6.248 -6.772 13.518 1.00 96.94 86 ALA A CA 1
ATOM 679 C C . ALA A 1 86 ? 5.666 -7.941 12.696 1.00 96.94 86 ALA A C 1
ATOM 681 O O . ALA A 1 86 ? 6.345 -8.940 12.463 1.00 96.94 86 ALA A O 1
ATOM 682 N N . CYS A 1 87 ? 4.400 -7.857 12.267 1.00 97.94 87 CYS A N 1
ATOM 683 C CA . CYS A 1 87 ? 3.809 -8.883 11.398 1.00 97.94 87 CYS A CA 1
ATOM 684 C C . CYS A 1 87 ? 4.263 -8.722 9.944 1.00 97.94 87 CYS A C 1
ATOM 686 O O . CYS A 1 87 ? 4.470 -9.722 9.261 1.00 97.94 87 CYS A O 1
ATOM 688 N N . GLN A 1 88 ? 4.467 -7.483 9.487 1.00 96.56 88 GLN A N 1
ATOM 689 C CA . GLN A 1 88 ? 5.007 -7.199 8.161 1.00 96.56 88 GLN A CA 1
ATOM 690 C C . GLN A 1 88 ? 6.422 -7.772 8.000 1.00 96.56 88 GLN A C 1
ATOM 692 O O . GLN A 1 88 ? 6.666 -8.498 7.042 1.00 96.56 88 GLN A O 1
ATOM 697 N N . GLU A 1 89 ? 7.312 -7.548 8.968 1.00 95.62 89 GLU A N 1
ATOM 698 C CA . GLU A 1 89 ? 8.678 -8.095 8.961 1.00 95.62 89 GLU A CA 1
ATOM 699 C C . GLU A 1 89 ? 8.677 -9.629 8.875 1.00 95.62 89 GLU A C 1
ATOM 701 O O . GLU A 1 89 ? 9.403 -10.223 8.078 1.00 95.62 89 GLU A O 1
ATOM 706 N N . LYS A 1 90 ? 7.810 -10.293 9.653 1.00 95.56 90 LYS A N 1
ATOM 707 C CA . LYS A 1 90 ? 7.646 -11.756 9.609 1.00 95.56 90 LYS A CA 1
ATOM 708 C C . LYS A 1 90 ? 7.107 -12.242 8.267 1.00 95.56 90 LYS A C 1
ATOM 710 O O . LYS A 1 90 ? 7.476 -13.324 7.818 1.00 95.56 90 LYS A O 1
ATOM 715 N N . HIS A 1 91 ? 6.199 -11.487 7.656 1.00 93.56 91 HIS A N 1
ATOM 716 C CA . HIS A 1 91 ? 5.644 -11.817 6.350 1.00 93.56 91 HIS A CA 1
ATOM 717 C C . HIS A 1 91 ? 6.713 -11.703 5.258 1.00 93.56 91 HIS A C 1
ATOM 719 O O . HIS A 1 91 ? 6.857 -12.618 4.455 1.00 93.56 91 HIS A O 1
ATOM 725 N N . GLU A 1 92 ? 7.507 -10.634 5.262 1.00 91.75 92 GLU A N 1
ATOM 726 C CA . GLU A 1 92 ? 8.592 -10.429 4.297 1.00 91.75 92 GLU A CA 1
ATOM 727 C C . GLU A 1 92 ? 9.658 -11.522 4.395 1.00 91.75 92 GLU A C 1
ATOM 729 O O . GLU A 1 92 ? 10.017 -12.091 3.371 1.00 91.75 92 GLU A O 1
ATOM 734 N N . GLN A 1 93 ? 10.061 -11.924 5.605 1.00 90.38 93 GLN A N 1
ATOM 735 C CA . GLN A 1 93 ? 11.001 -13.041 5.808 1.00 90.38 93 GLN A CA 1
ATOM 736 C C . GLN A 1 93 ? 10.510 -14.377 5.228 1.00 90.38 93 GLN A C 1
ATOM 738 O O . GLN A 1 93 ? 11.316 -15.236 4.881 1.00 90.38 93 GLN A O 1
ATOM 743 N N . ARG A 1 94 ? 9.189 -14.580 5.144 1.00 85.06 94 ARG A N 1
ATOM 744 C CA . ARG A 1 94 ? 8.593 -15.786 4.543 1.00 85.06 94 ARG A CA 1
ATOM 745 C C . ARG A 1 94 ? 8.467 -15.685 3.026 1.00 85.06 94 ARG A C 1
ATOM 747 O O . ARG A 1 94 ? 8.427 -16.713 2.362 1.00 85.06 94 ARG A O 1
ATOM 754 N N . VAL A 1 95 ? 8.330 -14.467 2.504 1.00 75.00 95 VAL A N 1
ATOM 755 C CA . VAL A 1 95 ? 8.039 -14.196 1.089 1.00 75.00 95 VAL A CA 1
ATOM 756 C C . VAL A 1 95 ? 9.304 -13.908 0.286 1.00 75.00 95 VAL A C 1
ATOM 758 O O . VAL A 1 95 ? 9.272 -14.041 -0.934 1.00 75.00 95 VAL A O 1
ATOM 761 N N . THR A 1 96 ? 10.422 -13.558 0.927 1.00 56.47 96 THR A N 1
ATOM 762 C CA . THR A 1 96 ? 11.686 -13.348 0.217 1.00 56.47 96 THR A CA 1
ATOM 763 C C . THR A 1 96 ? 12.074 -14.606 -0.564 1.00 56.47 96 THR A C 1
ATOM 765 O O . THR A 1 96 ? 12.324 -15.640 0.063 1.00 56.47 96 THR A O 1
ATOM 768 N N . PRO A 1 97 ? 12.158 -14.542 -1.909 1.00 55.62 97 PRO A N 1
ATOM 769 C CA . PRO A 1 97 ? 12.863 -15.565 -2.661 1.00 55.62 97 PRO A CA 1
ATOM 770 C C . PRO A 1 97 ? 14.323 -15.582 -2.194 1.00 55.62 97 PRO A C 1
ATOM 772 O O . PRO A 1 97 ? 14.840 -14.570 -1.716 1.00 55.62 97 PRO A O 1
ATOM 775 N N . GLU A 1 98 ? 14.935 -16.761 -2.282 1.00 50.34 98 GLU A N 1
ATOM 776 C CA . GLU A 1 98 ? 16.289 -17.086 -1.824 1.00 50.34 98 GLU A CA 1
ATOM 777 C C . GLU A 1 98 ? 17.272 -15.906 -1.984 1.00 50.34 98 GLU A C 1
ATOM 779 O O . GLU A 1 98 ? 17.286 -15.258 -3.038 1.00 50.34 98 GLU A O 1
ATOM 784 N N . PRO A 1 99 ? 18.063 -15.568 -0.945 1.00 55.00 99 PRO A N 1
ATOM 785 C CA . PRO A 1 99 ? 18.830 -14.332 -0.931 1.00 55.00 99 PRO A CA 1
ATOM 786 C C . PRO A 1 99 ? 19.770 -14.266 -2.138 1.00 55.00 99 PRO A C 1
ATOM 788 O O . PRO A 1 99 ? 20.606 -15.145 -2.335 1.00 55.00 99 PRO A O 1
ATOM 791 N N . LEU A 1 100 ? 19.691 -13.172 -2.908 1.00 59.69 100 LEU A N 1
ATOM 792 C CA . LEU A 1 100 ? 20.645 -12.823 -3.972 1.00 59.69 100 LEU A CA 1
ATOM 793 C C . LEU A 1 100 ? 22.010 -12.408 -3.383 1.00 59.69 100 LEU A C 1
ATOM 795 O O . LEU A 1 100 ? 22.597 -11.402 -3.780 1.00 59.69 100 LEU A O 1
ATOM 799 N N . VAL A 1 101 ? 22.511 -13.130 -2.378 1.00 61.19 101 VAL A N 1
ATOM 800 C CA . VAL A 1 101 ? 23.720 -12.772 -1.638 1.00 61.19 101 VAL A CA 1
ATOM 801 C C . VAL A 1 101 ? 24.729 -13.919 -1.687 1.00 61.19 101 VAL A C 1
ATOM 803 O O . VAL A 1 101 ? 24.629 -14.904 -0.966 1.00 61.19 101 VAL A O 1
ATOM 806 N N . ARG A 1 102 ? 25.751 -13.680 -2.523 1.00 59.38 102 ARG A N 1
ATOM 807 C CA . ARG A 1 102 ? 27.113 -14.249 -2.549 1.00 59.38 102 ARG A CA 1
ATOM 808 C C . ARG A 1 102 ? 27.260 -15.743 -2.861 1.00 59.38 102 ARG A C 1
ATOM 810 O O . ARG A 1 102 ? 27.604 -16.543 -1.999 1.00 59.38 102 ARG A O 1
ATOM 817 N N . ARG A 1 103 ? 27.282 -16.062 -4.158 1.00 56.03 103 ARG A N 1
ATOM 818 C CA . ARG A 1 103 ? 28.327 -16.966 -4.663 1.00 56.03 103 ARG A CA 1
ATOM 819 C C . ARG A 1 103 ? 29.554 -16.123 -4.988 1.00 56.03 103 ARG A C 1
ATOM 821 O O . ARG A 1 103 ? 29.707 -15.630 -6.099 1.00 56.03 103 ARG A O 1
ATOM 828 N N . THR A 1 104 ? 30.376 -15.885 -3.969 1.00 57.62 104 THR A N 1
ATOM 829 C CA . THR A 1 104 ? 31.793 -15.608 -4.214 1.00 57.62 104 THR A CA 1
ATOM 830 C C . THR A 1 104 ? 32.331 -16.808 -4.997 1.00 57.62 104 THR A C 1
ATOM 832 O O . THR A 1 104 ? 32.045 -17.946 -4.618 1.00 57.62 104 THR A O 1
ATOM 835 N N . ILE A 1 105 ? 32.991 -16.530 -6.118 1.00 64.06 105 ILE A N 1
ATOM 836 C CA . ILE A 1 105 ? 33.710 -17.513 -6.940 1.00 64.06 105 ILE A CA 1
ATOM 837 C C . ILE A 1 105 ? 34.864 -18.116 -6.142 1.00 64.06 105 ILE A C 1
ATOM 839 O O . ILE A 1 105 ? 35.469 -17.353 -5.353 1.00 64.06 105 ILE A O 1
#

Secondary structure (DSSP, 8-state):
--------------------HHHHHHHHHHHHHHHHHHHHHHHHHHHHHHHHHHHHTT-TTB-TTT-PBPPHHHHHH-TT--S-HHHHHHHHHHH--S-------

Sequence (105 aa):
MVSAEQEETPSRSPRNQVEDDGERSEQNARETVRHAERQRDMLELREIAAARERLQAGRYGVCIDCGTEIPLARLQAQPWAARCIACQEKHEQRVTPEPLVRRTI

pLDDT: mean 83.81, std 20.22, range [37.97, 98.56]